Protein AF-A0A6G2VK18-F1 (afdb_monomer)

pLDDT: mean 96.74, std 3.48, range [74.06, 98.81]

Sequence (149 aa):
PDGRCKAFAAGADGTGWGEGVGMLLLERLSDAQRNGHPVLAVVRGSAVNQDGTSSGLTVPNGISQQRVILQALANARLSSTEVDAVEAHGTGTTLGDPIEATALLATYGQDRPQDRPLLLGSVKSNIGHTQAAAGVAGVMKMVLAMRHG

Mean predicted aligned error: 2.89 Å

Foldseek 3Di:
DPLALPFPDPQQAFFREFADDDDDDDDPPVVCVVVVHDDLDDQLFFFDDDQPDDPDPPQHHLVRLLVRVVRRCVSSVHALQPAQEDADPRRSHPRVNVSRVVSCCVGNVPPYDPVRGYHYDHCCRPGTCNDVCRVVVSVVVVSVVVVPD

Radius of gyration: 16.45 Å; Cα contacts (8 Å, |Δi|>4): 215; chains: 1; bounding box: 43×37×45 Å

Secondary structure (DSSP, 8-state):
--S---TT-TT-----B-----------HHHHHHHT----------------S-SSTTS--HHHHHHHHHHHHHHHT--GGG--EEE------TTHHHHHHHHHHHHTSSS--TTSPPEEE-THHHH-B-GGGHHHHHHHHHHHHHHH-

Structure (mmCIF, N/CA/C/O backbone):
data_AF-A0A6G2VK18-F1
#
_entry.id   AF-A0A6G2VK18-F1
#
loop_
_atom_site.group_PDB
_atom_site.id
_atom_site.type_symbol
_atom_site.label_atom_id
_atom_site.label_alt_id
_atom_site.label_comp_id
_atom_site.label_asym_id
_atom_site.label_entity_id
_atom_site.label_seq_id
_atom_site.pdbx_PDB_ins_code
_atom_site.Cartn_x
_atom_site.Cartn_y
_atom_site.Cartn_z
_atom_site.occupancy
_atom_site.B_iso_or_equiv
_atom_site.auth_seq_id
_atom_site.auth_comp_id
_atom_site.auth_asym_id
_atom_site.auth_atom_id
_atom_site.pdbx_PDB_model_num
ATOM 1 N N . PRO A 1 1 ? 6.608 -0.140 -23.656 1.00 74.06 1 PRO A N 1
ATOM 2 C CA . PRO A 1 1 ? 5.697 -0.140 -22.488 1.00 74.06 1 PRO A CA 1
ATOM 3 C C . PRO A 1 1 ? 4.310 0.388 -22.878 1.00 74.06 1 PRO A C 1
ATOM 5 O O . PRO A 1 1 ? 4.223 1.313 -23.680 1.00 74.06 1 PRO A O 1
ATOM 8 N N . ASP A 1 2 ? 3.250 -0.217 -22.341 1.00 92.88 2 ASP A N 1
ATOM 9 C CA . ASP A 1 2 ? 1.837 0.063 -22.670 1.00 92.88 2 ASP A CA 1
ATOM 10 C C . ASP A 1 2 ? 1.177 1.116 -21.755 1.00 92.88 2 ASP A C 1
ATOM 12 O O . ASP A 1 2 ? -0.030 1.342 -21.826 1.00 92.88 2 ASP A O 1
ATOM 16 N N . GLY A 1 3 ? 1.968 1.768 -20.897 1.00 94.00 3 GLY A N 1
ATOM 17 C CA . GLY A 1 3 ? 1.499 2.824 -19.999 1.00 94.00 3 GLY A CA 1
ATOM 18 C C . GLY A 1 3 ? 0.675 2.320 -18.812 1.00 94.00 3 GLY A C 1
ATOM 19 O O . GLY A 1 3 ? -0.058 3.109 -18.221 1.00 94.00 3 GLY A O 1
ATOM 20 N N . ARG A 1 4 ? 0.772 1.034 -18.448 1.00 96.81 4 ARG A N 1
ATOM 21 C CA . ARG A 1 4 ? 0.030 0.435 -17.325 1.00 96.81 4 ARG A CA 1
ATOM 22 C C . ARG A 1 4 ? 0.961 0.012 -16.194 1.00 96.81 4 ARG A C 1
ATOM 24 O O . ARG A 1 4 ? 2.043 -0.502 -16.443 1.00 96.81 4 ARG A O 1
ATOM 31 N N . CYS A 1 5 ? 0.495 0.116 -14.949 1.00 98.12 5 CYS A N 1
ATOM 32 C CA . CYS A 1 5 ? 1.142 -0.564 -13.824 1.00 98.12 5 CYS A CA 1
ATOM 33 C C . CYS A 1 5 ? 0.654 -2.017 -13.763 1.00 98.12 5 CYS A C 1
ATOM 35 O O . CYS A 1 5 ? -0.443 -2.299 -13.276 1.00 98.12 5 CYS A O 1
ATOM 37 N N . LYS A 1 6 ? 1.461 -2.952 -14.265 1.00 98.12 6 LYS A N 1
ATOM 38 C CA . LYS A 1 6 ? 1.169 -4.395 -14.254 1.00 98.12 6 LYS A CA 1
ATOM 39 C C . LYS A 1 6 ? 1.716 -5.050 -12.979 1.00 98.12 6 LYS A C 1
ATOM 41 O O . LYS A 1 6 ? 2.599 -5.899 -13.046 1.00 98.12 6 LYS A O 1
ATOM 46 N N . ALA A 1 7 ? 1.206 -4.604 -11.828 1.00 97.88 7 ALA A N 1
ATOM 47 C CA . ALA A 1 7 ? 1.702 -4.973 -10.501 1.00 97.88 7 ALA A CA 1
ATOM 48 C C . ALA A 1 7 ? 1.804 -6.499 -10.316 1.00 97.88 7 ALA A C 1
ATOM 50 O O . ALA A 1 7 ? 0.804 -7.209 -10.429 1.00 97.88 7 ALA A O 1
ATOM 51 N N . PHE A 1 8 ? 3.014 -6.978 -10.029 1.00 98.19 8 PHE A N 1
ATOM 52 C CA . PHE A 1 8 ? 3.392 -8.375 -9.792 1.00 98.19 8 PHE A CA 1
ATOM 53 C C . PHE A 1 8 ? 3.090 -9.344 -10.947 1.00 98.19 8 PHE A C 1
ATOM 55 O O . PHE A 1 8 ? 3.144 -10.561 -10.770 1.00 98.19 8 PHE A O 1
ATOM 62 N N . ALA A 1 9 ? 2.777 -8.835 -12.141 1.00 97.31 9 ALA A N 1
ATOM 63 C CA . ALA A 1 9 ? 2.487 -9.666 -13.300 1.00 97.31 9 ALA A CA 1
ATOM 64 C C . ALA A 1 9 ? 3.773 -10.094 -14.021 1.00 97.31 9 ALA A C 1
ATOM 66 O O . ALA A 1 9 ? 4.743 -9.343 -14.094 1.00 97.31 9 ALA A O 1
ATOM 67 N N . ALA A 1 10 ? 3.747 -11.258 -14.677 1.00 96.12 10 ALA A N 1
ATOM 68 C CA . ALA A 1 10 ? 4.867 -11.729 -15.502 1.00 96.12 10 ALA A CA 1
ATOM 69 C C . ALA A 1 10 ? 5.244 -10.752 -16.640 1.00 96.12 10 ALA A C 1
ATOM 71 O O . ALA A 1 10 ? 6.389 -10.721 -17.075 1.00 96.12 10 ALA A O 1
ATOM 72 N N . GLY A 1 11 ? 4.283 -9.948 -17.112 1.00 95.38 11 GLY A N 1
ATOM 73 C CA . GLY A 1 11 ? 4.470 -8.927 -18.149 1.00 95.38 11 GLY A CA 1
ATOM 74 C C . GLY A 1 11 ? 4.774 -7.517 -17.624 1.00 95.38 11 GLY A C 1
ATOM 75 O O . GLY A 1 11 ? 4.514 -6.550 -18.344 1.00 95.38 11 GLY A O 1
ATOM 76 N N . ALA A 1 12 ? 5.237 -7.387 -16.376 1.00 96.69 12 ALA A N 1
ATOM 77 C CA . ALA A 1 12 ? 5.664 -6.129 -15.765 1.00 96.69 12 ALA A CA 1
ATOM 78 C C . ALA A 1 12 ? 6.845 -5.502 -16.532 1.00 96.69 12 ALA A C 1
ATOM 80 O O . ALA A 1 12 ? 7.951 -6.047 -16.559 1.00 96.69 12 ALA A O 1
ATOM 81 N N . ASP A 1 13 ? 6.607 -4.348 -17.157 1.00 96.00 13 ASP A N 1
ATOM 82 C CA . ASP A 1 13 ? 7.556 -3.652 -18.036 1.00 96.00 13 ASP A CA 1
ATOM 83 C C . ASP A 1 13 ? 7.674 -2.146 -17.736 1.00 96.00 13 ASP A C 1
ATOM 85 O O . ASP A 1 13 ? 8.250 -1.397 -18.530 1.00 96.00 13 ASP A O 1
ATOM 89 N N . GLY A 1 14 ? 7.147 -1.690 -16.594 1.00 95.50 14 GLY A N 1
ATOM 90 C CA . GLY A 1 14 ? 7.254 -0.304 -16.156 1.00 95.50 14 GLY A CA 1
ATOM 91 C C . GLY A 1 14 ? 6.011 0.239 -15.459 1.00 95.50 14 GLY A C 1
ATOM 92 O O . GLY A 1 14 ? 5.075 -0.479 -15.116 1.00 95.50 14 GLY A O 1
ATOM 93 N N . THR A 1 15 ? 6.033 1.555 -15.265 1.00 97.31 15 THR A N 1
ATOM 94 C CA . THR A 1 15 ? 5.017 2.304 -14.526 1.00 97.31 15 THR A CA 1
ATOM 95 C C . THR A 1 15 ? 4.153 3.116 -15.485 1.00 97.31 15 THR A C 1
ATOM 97 O O . THR A 1 15 ? 4.671 3.897 -16.286 1.00 97.31 15 THR A O 1
ATOM 100 N N . GLY A 1 16 ? 2.833 2.986 -15.362 1.00 97.56 16 GLY A N 1
ATOM 101 C CA . GLY A 1 16 ? 1.87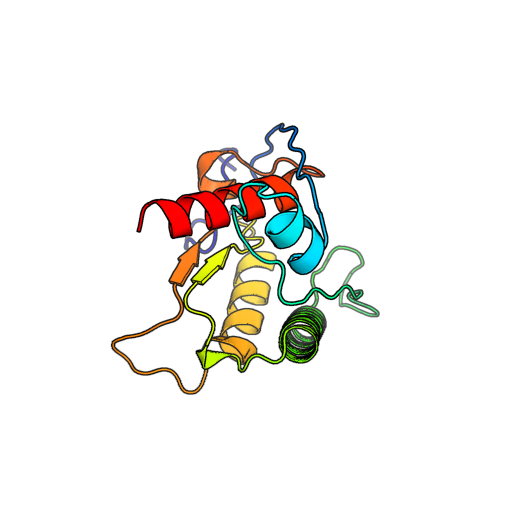0 3.925 -15.936 1.00 97.56 16 GLY A CA 1
ATOM 102 C C . GLY A 1 16 ? 1.656 5.120 -15.014 1.00 97.56 16 GLY A C 1
ATOM 103 O O . GLY A 1 16 ? 1.450 4.928 -13.818 1.00 97.56 16 GLY A O 1
ATOM 104 N N . TRP A 1 17 ? 1.693 6.345 -15.532 1.00 97.88 17 TRP A N 1
ATOM 105 C CA . TRP A 1 17 ? 1.466 7.549 -14.726 1.00 97.88 17 TRP A CA 1
ATOM 106 C C . TRP A 1 17 ? -0.020 7.873 -14.615 1.00 97.88 17 TRP A C 1
ATOM 108 O O . TRP A 1 17 ? -0.779 7.667 -15.559 1.00 97.88 17 TRP A O 1
ATOM 118 N N . GLY A 1 18 ? -0.421 8.388 -13.458 1.00 97.12 18 GLY A N 1
ATOM 119 C CA . GLY A 1 18 ? -1.772 8.872 -13.211 1.00 97.12 18 GLY A CA 1
ATOM 120 C C . GLY A 1 18 ? -1.741 10.152 -12.389 1.00 97.12 18 GLY A C 1
ATOM 121 O O . GLY A 1 18 ? -0.696 10.556 -11.881 1.00 97.12 18 GLY A O 1
ATOM 122 N N . GLU A 1 19 ? -2.904 10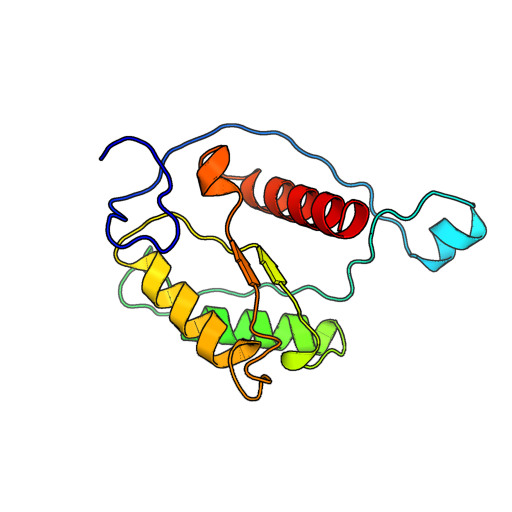.760 -12.218 1.00 98.31 19 GLU A N 1
ATOM 123 C CA . GLU A 1 19 ? -3.093 11.952 -11.395 1.00 98.31 19 GLU A CA 1
ATOM 124 C C . GLU A 1 19 ? -4.077 11.647 -10.266 1.00 98.31 19 GLU A C 1
ATOM 126 O O . GLU A 1 19 ? -4.890 10.725 -10.351 1.00 98.31 19 GLU A O 1
ATOM 131 N N . GLY A 1 20 ? -4.007 12.410 -9.180 1.00 97.69 20 GLY A N 1
ATOM 132 C CA . GLY A 1 20 ? -4.952 12.249 -8.089 1.00 97.69 20 GLY A CA 1
ATOM 133 C C . GLY A 1 20 ? -4.768 13.275 -6.988 1.00 97.69 20 GLY A C 1
ATOM 134 O O . GLY A 1 20 ? -3.682 13.805 -6.770 1.00 97.69 20 GLY A O 1
ATOM 135 N N . VAL A 1 21 ? -5.854 13.511 -6.263 1.00 98.12 21 VAL A N 1
ATOM 136 C CA . VAL A 1 21 ? -5.876 14.276 -5.021 1.00 98.12 21 VAL A CA 1
ATOM 137 C C . VAL A 1 21 ? -6.736 13.519 -4.019 1.00 98.12 21 VAL A C 1
ATOM 139 O O . VAL A 1 21 ? -7.765 12.947 -4.374 1.00 98.12 21 VAL A O 1
ATOM 142 N N . GLY A 1 22 ? -6.307 13.489 -2.763 1.00 97.19 22 GLY A N 1
ATOM 143 C CA . GLY A 1 22 ? -7.040 12.839 -1.689 1.00 97.19 22 GLY A CA 1
ATOM 144 C C . GLY A 1 22 ? -6.690 13.473 -0.355 1.00 97.19 22 GLY A C 1
ATOM 145 O O . GLY A 1 22 ? -5.552 13.884 -0.136 1.00 97.19 22 GLY A O 1
ATOM 146 N N . MET A 1 23 ? -7.673 13.553 0.534 1.00 97.62 23 MET A N 1
ATOM 147 C CA . MET A 1 23 ? -7.494 14.043 1.896 1.00 97.62 23 MET A CA 1
ATOM 148 C C . MET A 1 23 ? -8.127 13.067 2.875 1.00 97.62 23 MET A C 1
ATOM 150 O O . MET A 1 23 ? -9.170 12.478 2.595 1.00 97.62 23 MET A O 1
ATOM 154 N N . LEU A 1 24 ? -7.489 12.923 4.032 1.00 97.62 24 LEU A N 1
ATOM 155 C CA . LEU A 1 24 ? -8.007 12.178 5.170 1.00 97.62 24 LEU A CA 1
ATOM 156 C C . LEU A 1 24 ? -8.095 13.140 6.349 1.00 97.62 24 LEU A C 1
ATOM 158 O O . LEU A 1 24 ? -7.158 13.899 6.597 1.00 97.62 24 LEU A O 1
ATOM 162 N N . LEU A 1 25 ? -9.202 13.086 7.082 1.00 98.06 25 LEU A N 1
ATOM 163 C CA . LEU A 1 25 ? -9.316 13.748 8.373 1.00 98.06 25 LEU A CA 1
ATOM 164 C C . LEU A 1 25 ? -8.938 12.741 9.458 1.00 98.06 25 LEU A C 1
ATOM 166 O O . LEU A 1 25 ? -9.513 11.655 9.522 1.00 98.06 25 LEU A O 1
ATOM 170 N N . LEU A 1 26 ? -7.961 13.098 10.287 1.00 98.12 26 LEU A N 1
ATOM 171 C CA . LEU A 1 26 ? -7.517 12.276 11.405 1.00 98.12 26 LEU A CA 1
ATOM 172 C C . LEU A 1 26 ? -7.906 12.944 12.718 1.00 98.12 26 LEU A C 1
ATOM 174 O O . LEU A 1 26 ? -7.691 14.137 12.917 1.00 98.12 26 LEU A O 1
ATOM 178 N N . GLU A 1 27 ? -8.431 12.139 13.629 1.00 98.19 27 GLU A N 1
ATOM 179 C CA . GLU A 1 27 ? -8.758 12.519 14.996 1.00 98.19 27 GLU A CA 1
ATOM 180 C C . GLU A 1 27 ? -8.335 11.365 15.916 1.00 98.19 27 GLU A C 1
ATOM 182 O O . GLU A 1 27 ? -8.250 10.209 15.486 1.00 98.19 27 GLU A O 1
ATOM 187 N N . ARG A 1 28 ? -8.044 11.647 17.192 1.00 98.31 28 ARG A N 1
ATOM 188 C CA . ARG A 1 28 ? -7.861 10.564 18.165 1.00 98.31 28 ARG A CA 1
ATOM 189 C C . ARG A 1 28 ? -9.163 9.778 18.269 1.00 98.31 28 ARG A C 1
ATOM 191 O O . ARG A 1 28 ? -10.227 10.371 18.413 1.00 98.31 28 ARG A O 1
ATOM 198 N N . LEU A 1 29 ? -9.072 8.449 18.290 1.00 98.50 29 LEU A N 1
ATOM 199 C CA . LEU A 1 29 ? -10.249 7.578 18.376 1.00 98.50 29 LEU A CA 1
ATOM 200 C C . LEU A 1 29 ? -11.156 7.933 19.567 1.00 98.50 29 LEU A C 1
ATOM 202 O O . LEU A 1 29 ? -12.373 7.974 19.421 1.00 98.50 29 LEU A O 1
ATOM 206 N N . SER A 1 30 ? -10.566 8.255 20.720 1.00 98.56 30 SER A N 1
ATOM 207 C CA . SER A 1 30 ? -11.304 8.669 21.917 1.00 98.56 30 SER A CA 1
ATOM 208 C C . SER A 1 30 ? -12.067 9.985 21.742 1.00 98.56 30 SER A C 1
ATOM 210 O O . SER A 1 30 ? -13.132 10.154 22.331 1.00 98.56 30 SER A O 1
ATOM 212 N N . ASP A 1 31 ? -11.543 10.920 20.948 1.00 98.69 31 ASP A N 1
ATOM 213 C CA . ASP A 1 31 ? -12.219 12.186 20.664 1.00 98.69 31 ASP A CA 1
ATOM 214 C C . ASP A 1 31 ? -13.354 11.975 19.663 1.00 98.69 31 ASP A C 1
ATOM 216 O O . ASP A 1 31 ? -14.469 12.412 19.934 1.00 98.69 31 ASP A O 1
ATOM 220 N N . ALA A 1 32 ? -13.121 11.202 18.596 1.00 98.56 32 ALA A N 1
ATOM 221 C CA . ALA A 1 32 ? -14.167 10.839 17.641 1.00 98.56 32 ALA A CA 1
ATOM 222 C C . ALA A 1 32 ? -15.338 10.118 18.333 1.00 98.56 32 ALA A C 1
ATOM 224 O O . ALA A 1 32 ? -16.497 10.452 18.105 1.00 98.56 32 ALA A O 1
ATOM 225 N N . GLN A 1 33 ? -15.044 9.188 19.250 1.00 98.25 33 GLN A N 1
ATOM 226 C CA . GLN A 1 33 ? -16.057 8.503 20.059 1.00 98.25 33 GLN A CA 1
ATOM 227 C C . GLN A 1 33 ? -16.811 9.462 20.985 1.00 98.25 33 GLN A C 1
ATOM 229 O O . GLN A 1 33 ? -18.038 9.422 21.031 1.00 98.25 33 GLN A O 1
ATOM 234 N N . ARG A 1 34 ? -16.098 10.341 21.704 1.00 98.44 34 ARG A N 1
ATOM 235 C CA . ARG A 1 34 ? -16.720 11.331 22.598 1.00 98.44 34 ARG A CA 1
ATOM 236 C C . ARG A 1 34 ? -17.618 12.307 21.837 1.00 98.44 34 ARG A C 1
ATOM 238 O O . ARG A 1 34 ? -18.674 12.672 22.340 1.00 98.44 34 ARG A O 1
ATOM 245 N N . ASN A 1 35 ? -17.192 12.723 20.649 1.00 98.44 35 ASN A N 1
ATOM 246 C CA . ASN A 1 35 ? -17.890 13.697 19.818 1.00 98.44 35 ASN A CA 1
ATOM 247 C C . ASN A 1 35 ? -18.961 13.052 18.913 1.00 98.44 35 ASN A C 1
ATOM 249 O O . ASN A 1 35 ? -19.677 13.763 18.215 1.00 98.44 35 ASN A O 1
ATOM 253 N N . GLY A 1 36 ? -19.083 11.718 18.903 1.00 98.25 36 GLY A N 1
ATOM 254 C CA . GLY A 1 36 ? -20.018 10.998 18.033 1.00 98.25 36 GLY A CA 1
ATOM 255 C C . GLY A 1 36 ? -19.671 11.079 16.541 1.00 98.25 36 GLY A C 1
ATOM 256 O O . GLY A 1 36 ? -20.553 10.930 15.695 1.00 98.25 36 GLY A O 1
ATOM 257 N N . HIS A 1 37 ? -18.406 11.333 16.197 1.00 98.44 37 HIS A N 1
ATOM 258 C CA . HIS A 1 37 ? -17.955 11.405 14.811 1.00 98.44 37 HIS A CA 1
ATOM 259 C C . HIS A 1 37 ? -17.842 10.003 14.182 1.00 98.44 37 HIS A C 1
ATOM 261 O O . HIS A 1 37 ? -17.348 9.074 14.830 1.00 98.44 37 HIS A O 1
ATOM 267 N N . PRO A 1 38 ? -18.242 9.824 12.906 1.00 97.69 38 PRO A N 1
ATOM 268 C CA . PRO A 1 38 ? -18.099 8.545 12.218 1.00 97.69 38 PRO A CA 1
ATOM 269 C C . PRO A 1 38 ? -16.630 8.131 12.072 1.00 97.69 38 PRO A 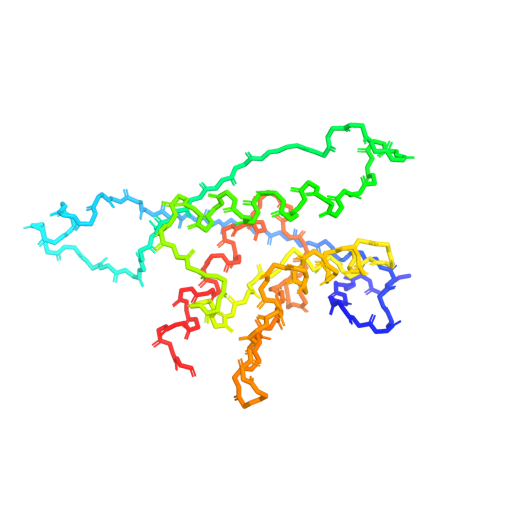C 1
ATOM 271 O O . PRO A 1 38 ? -15.828 8.849 11.474 1.00 97.69 38 PRO A O 1
ATOM 274 N N . VAL A 1 39 ? -16.286 6.936 12.554 1.00 98.06 39 VAL A N 1
ATOM 275 C CA . VAL A 1 39 ? -14.947 6.354 12.388 1.00 98.06 39 VAL A CA 1
ATOM 276 C C . VAL A 1 39 ? -14.957 5.407 11.194 1.00 98.06 39 VAL A C 1
ATOM 278 O O . VAL A 1 39 ? -15.600 4.362 11.235 1.00 98.06 39 VAL A O 1
ATOM 281 N N . LEU A 1 40 ? -14.242 5.769 10.126 1.00 97.94 40 LEU A N 1
ATOM 282 C CA . LEU A 1 40 ? -14.152 4.944 8.914 1.00 97.94 40 LEU A CA 1
ATOM 283 C C . LEU A 1 40 ? -13.134 3.802 9.050 1.00 97.94 40 LEU A C 1
ATOM 285 O O . LEU A 1 40 ? -13.352 2.718 8.521 1.00 97.94 40 LEU A O 1
ATOM 289 N N . ALA A 1 41 ? -12.019 4.060 9.734 1.00 98.00 41 ALA A N 1
ATOM 290 C CA . ALA A 1 41 ? -10.970 3.094 10.049 1.00 98.00 41 ALA A CA 1
ATOM 291 C C . ALA A 1 41 ? -10.060 3.650 11.156 1.00 98.00 41 ALA A C 1
ATOM 293 O O . ALA A 1 41 ? -10.117 4.836 11.484 1.00 98.00 41 ALA A O 1
ATOM 294 N N . VAL A 1 42 ? -9.191 2.800 11.709 1.00 98.12 42 VAL A N 1
ATOM 295 C CA . VAL A 1 42 ? -8.217 3.177 12.743 1.00 98.12 42 VAL A CA 1
ATOM 296 C C . VAL A 1 42 ? -6.800 2.953 12.226 1.00 98.12 42 VAL A C 1
ATOM 298 O O . VAL A 1 42 ? -6.437 1.837 11.860 1.00 98.12 42 VAL A O 1
ATOM 301 N N . VAL A 1 43 ? -5.965 3.995 12.262 1.00 98.06 43 VAL A N 1
ATOM 302 C CA . VAL A 1 43 ? -4.520 3.855 12.036 1.00 98.06 43 VAL A CA 1
ATOM 303 C C . VAL A 1 43 ? -3.894 3.267 13.298 1.00 98.06 43 VAL A C 1
ATOM 305 O O . VAL A 1 43 ? -3.715 3.963 14.295 1.00 98.06 43 VAL A O 1
ATOM 308 N N . ARG A 1 44 ? -3.594 1.966 13.274 1.00 98.12 44 ARG A N 1
ATOM 309 C CA . ARG A 1 44 ? -3.033 1.247 14.431 1.00 98.12 44 ARG A CA 1
ATOM 310 C C . ARG A 1 44 ? -1.565 1.583 14.686 1.00 98.12 44 ARG A C 1
ATOM 312 O O . ARG A 1 44 ? -1.164 1.664 15.839 1.00 98.12 44 ARG A O 1
ATOM 319 N N . GLY A 1 45 ? -0.790 1.797 13.628 1.00 98.12 45 GLY A N 1
ATOM 320 C CA . GLY A 1 45 ? 0.623 2.153 13.682 1.00 98.12 45 GLY A CA 1
ATOM 321 C C . GLY A 1 45 ? 1.120 2.598 12.309 1.00 98.12 45 GLY A C 1
ATOM 322 O O . GLY A 1 45 ? 0.483 2.330 11.293 1.00 98.12 45 GLY A O 1
ATOM 323 N N . SER A 1 46 ? 2.242 3.309 12.282 1.00 98.44 46 SER A N 1
ATOM 324 C CA . SER A 1 46 ? 2.927 3.721 11.052 1.00 98.44 46 SER A CA 1
ATOM 325 C C . SER A 1 46 ? 4.433 3.763 11.291 1.00 98.44 46 SER A C 1
ATOM 327 O O . SER A 1 46 ? 4.876 3.856 12.438 1.00 98.44 46 SER A O 1
ATOM 329 N N . ALA A 1 47 ? 5.219 3.671 10.225 1.00 98.75 47 ALA A N 1
ATOM 330 C CA . ALA A 1 47 ? 6.666 3.815 10.276 1.00 98.75 47 ALA A CA 1
ATOM 331 C C . ALA A 1 47 ? 7.179 4.403 8.959 1.00 98.75 47 ALA A C 1
ATOM 333 O O . ALA A 1 47 ? 6.550 4.254 7.913 1.00 98.75 47 ALA A O 1
ATOM 334 N N . VAL A 1 48 ? 8.336 5.057 9.029 1.00 98.56 48 VAL A N 1
ATOM 335 C CA . VAL A 1 48 ? 9.091 5.556 7.878 1.00 98.56 48 VAL A CA 1
ATOM 336 C C . VAL A 1 48 ? 10.565 5.227 8.087 1.00 98.56 48 VAL A C 1
ATOM 338 O O . VAL A 1 48 ? 11.048 5.233 9.221 1.00 98.56 48 VAL A O 1
ATOM 341 N N . ASN A 1 49 ? 11.283 4.928 7.011 1.00 98.00 49 ASN A N 1
ATOM 342 C CA . ASN A 1 49 ? 12.737 4.782 7.016 1.00 98.00 49 ASN A CA 1
ATOM 343 C C . ASN A 1 49 ? 13.309 5.181 5.643 1.00 98.00 49 ASN A C 1
ATOM 345 O O . ASN A 1 49 ? 12.638 5.866 4.872 1.00 98.00 49 ASN A O 1
ATOM 349 N N . GLN A 1 50 ? 14.560 4.806 5.371 1.00 96.50 50 GLN A N 1
ATOM 350 C CA . GLN A 1 50 ? 15.229 5.045 4.097 1.00 96.50 50 GLN A CA 1
ATOM 351 C C . GLN A 1 50 ? 16.033 3.822 3.661 1.00 96.50 50 GLN A C 1
ATOM 353 O O . GLN A 1 50 ? 16.477 3.029 4.496 1.00 96.50 50 GLN A O 1
ATOM 358 N N . ASP A 1 51 ? 16.271 3.714 2.354 1.00 94.75 51 ASP A N 1
ATOM 359 C CA . ASP A 1 51 ? 16.991 2.587 1.752 1.00 94.75 51 ASP A CA 1
ATOM 360 C C . ASP A 1 51 ? 18.466 2.507 2.173 1.00 94.75 51 ASP A C 1
ATOM 362 O O . ASP A 1 51 ? 19.039 1.413 2.185 1.00 94.75 51 ASP A O 1
ATOM 366 N N . GLY A 1 52 ? 19.059 3.634 2.583 1.00 92.50 52 GLY A N 1
ATOM 367 C CA . GLY A 1 52 ? 20.468 3.723 2.959 1.00 92.50 52 GLY A CA 1
ATOM 368 C C . GLY A 1 52 ? 21.385 3.448 1.766 1.00 92.50 52 GLY A C 1
ATOM 369 O O . GLY A 1 52 ? 21.080 3.824 0.637 1.00 92.50 52 GLY A O 1
ATOM 370 N N . THR A 1 53 ? 22.519 2.793 2.011 1.00 88.69 53 THR A N 1
ATOM 371 C CA . THR A 1 53 ? 23.413 2.355 0.932 1.00 88.69 53 THR A CA 1
ATOM 372 C C . THR A 1 53 ? 22.776 1.191 0.171 1.00 88.69 53 THR A C 1
ATOM 374 O O . THR A 1 53 ? 22.621 0.101 0.721 1.00 88.69 53 THR A O 1
ATOM 377 N N . SER A 1 54 ? 22.438 1.410 -1.098 1.00 85.31 54 SER A N 1
ATOM 378 C CA . SER A 1 54 ? 21.928 0.393 -2.024 1.00 85.31 54 SER A CA 1
ATOM 379 C C . SER A 1 54 ? 22.796 0.323 -3.289 1.00 85.31 54 SER A C 1
ATOM 381 O O . SER A 1 54 ? 23.744 1.092 -3.459 1.00 85.31 54 SER A O 1
ATOM 383 N N . SER A 1 55 ? 22.488 -0.605 -4.198 1.00 82.25 55 SER A N 1
ATOM 384 C CA . SER A 1 55 ? 23.218 -0.784 -5.465 1.00 82.25 55 SER A CA 1
ATOM 385 C C . SER A 1 55 ? 23.033 0.365 -6.472 1.00 82.25 55 SER A C 1
ATOM 387 O O . SER A 1 55 ? 23.605 0.321 -7.558 1.00 82.25 55 SER A O 1
ATOM 389 N N . GLY A 1 56 ? 22.248 1.389 -6.135 1.00 89.19 56 GLY A N 1
ATOM 390 C CA . GLY A 1 56 ? 22.067 2.604 -6.924 1.00 89.19 56 GLY A CA 1
ATOM 391 C C . GLY A 1 56 ? 21.014 3.512 -6.293 1.00 89.19 56 GLY A C 1
ATOM 392 O O . GLY A 1 56 ? 20.101 3.027 -5.638 1.00 89.19 56 GLY A O 1
ATOM 393 N N . LEU A 1 57 ? 21.108 4.827 -6.510 1.00 87.81 57 LEU A N 1
ATOM 394 C CA . LEU A 1 57 ? 20.272 5.823 -5.818 1.00 87.81 57 LEU A CA 1
ATOM 395 C C . LEU A 1 57 ? 18.757 5.562 -5.922 1.00 87.81 57 LEU A C 1
ATOM 397 O O . LEU A 1 57 ? 18.018 5.859 -4.991 1.00 87.81 57 LEU A O 1
ATOM 401 N N . THR A 1 58 ? 18.296 5.023 -7.050 1.00 89.62 58 THR A N 1
ATOM 402 C CA . THR A 1 58 ? 16.880 4.723 -7.316 1.00 89.62 58 THR A CA 1
ATOM 403 C C . THR A 1 58 ? 16.549 3.233 -7.214 1.00 89.62 58 THR A C 1
ATOM 405 O O . THR A 1 58 ? 15.431 2.829 -7.533 1.00 89.62 58 THR A O 1
ATOM 408 N N . VAL A 1 59 ? 17.516 2.401 -6.812 1.00 91.94 59 VAL A N 1
ATOM 409 C CA . VAL A 1 59 ? 17.325 0.957 -6.657 1.00 91.94 59 VAL A CA 1
ATOM 410 C C . VAL A 1 59 ? 16.728 0.693 -5.273 1.00 91.94 59 VAL A C 1
ATOM 412 O O . VAL A 1 59 ? 17.392 1.002 -4.278 1.00 91.94 59 VAL A O 1
ATOM 415 N N . PRO A 1 60 ? 15.519 0.106 -5.190 1.00 94.69 60 PRO A N 1
ATOM 416 C CA . PRO A 1 60 ? 14.864 -0.150 -3.914 1.00 94.69 60 PRO A CA 1
ATOM 417 C C . PRO A 1 60 ? 15.621 -1.197 -3.089 1.00 94.69 60 PRO A C 1
ATOM 419 O O . PRO A 1 60 ? 16.237 -2.114 -3.639 1.00 94.69 60 PRO A O 1
ATOM 422 N N . ASN A 1 61 ? 15.535 -1.101 -1.760 1.00 97.12 61 ASN A N 1
ATOM 423 C CA . ASN A 1 61 ? 16.196 -2.031 -0.843 1.00 97.12 61 ASN A CA 1
ATOM 424 C C . ASN A 1 61 ? 15.189 -2.906 -0.076 1.00 97.12 61 ASN A C 1
ATOM 426 O O . ASN A 1 61 ? 14.540 -2.462 0.872 1.00 97.12 61 ASN A O 1
ATOM 430 N N . GLY A 1 62 ? 15.118 -4.194 -0.431 1.00 97.38 62 GLY A N 1
ATOM 431 C CA . GLY A 1 62 ? 14.195 -5.148 0.196 1.00 97.38 62 GLY A CA 1
ATOM 432 C C . GLY A 1 62 ? 14.387 -5.316 1.709 1.00 97.38 62 GLY A C 1
ATOM 433 O O . GLY A 1 62 ? 13.407 -5.445 2.436 1.00 97.38 62 GLY A O 1
ATOM 434 N N . ILE A 1 63 ? 15.619 -5.243 2.225 1.00 97.75 63 ILE A N 1
ATOM 435 C CA . ILE A 1 63 ? 15.873 -5.333 3.675 1.00 97.75 63 ILE A CA 1
ATOM 436 C C . ILE A 1 63 ? 15.352 -4.085 4.395 1.00 97.75 63 ILE A C 1
ATOM 438 O O . ILE A 1 63 ? 14.781 -4.183 5.483 1.00 97.75 63 ILE A O 1
ATOM 442 N N . SER A 1 64 ? 15.505 -2.906 3.790 1.00 98.19 64 SER A N 1
ATOM 443 C CA . SER A 1 64 ? 14.936 -1.668 4.331 1.00 98.19 64 SER A CA 1
ATOM 444 C C . SER A 1 64 ? 13.405 -1.706 4.320 1.00 98.19 64 SER A C 1
ATOM 446 O O . SER A 1 64 ? 12.789 -1.312 5.313 1.00 98.19 64 SER A O 1
ATOM 448 N N . GLN A 1 65 ? 12.789 -2.281 3.283 1.00 98.56 65 GLN A N 1
ATOM 449 C CA . GLN A 1 65 ? 11.341 -2.514 3.244 1.00 98.56 65 GLN A CA 1
ATOM 450 C C . GLN A 1 65 ? 10.872 -3.479 4.347 1.00 98.56 65 GLN A C 1
ATOM 452 O O . GLN A 1 65 ? 9.920 -3.181 5.065 1.00 98.56 65 GLN A O 1
ATOM 457 N N . GLN A 1 66 ? 11.579 -4.591 4.574 1.00 98.56 66 GLN A N 1
ATOM 458 C CA . GLN A 1 66 ? 11.266 -5.502 5.686 1.00 98.56 66 GLN A CA 1
ATOM 459 C C . GLN A 1 66 ? 11.329 -4.779 7.039 1.00 98.56 66 GLN A C 1
ATOM 461 O O . GLN A 1 66 ? 10.426 -4.909 7.863 1.00 98.56 66 GLN A O 1
ATOM 466 N N . ARG A 1 67 ? 12.368 -3.965 7.264 1.00 98.50 67 ARG A N 1
ATOM 467 C CA . ARG A 1 67 ? 12.538 -3.21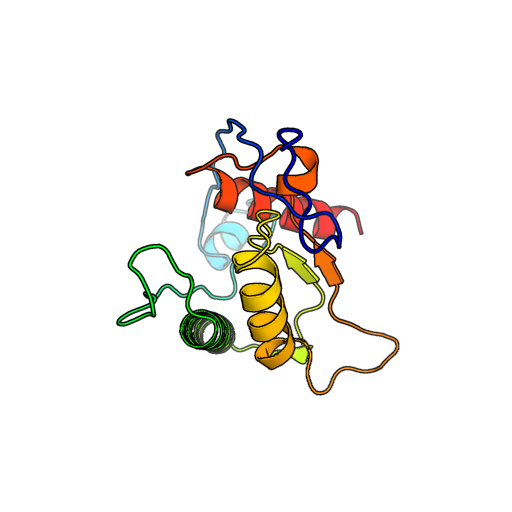0 8.515 1.00 98.50 67 ARG A CA 1
ATOM 468 C C . ARG A 1 67 ? 11.406 -2.214 8.759 1.00 98.50 67 ARG A C 1
ATOM 470 O O . ARG A 1 67 ? 10.933 -2.132 9.890 1.00 98.50 67 ARG A O 1
ATOM 477 N N . VAL A 1 68 ? 10.962 -1.470 7.739 1.00 98.81 68 VAL A N 1
ATOM 478 C CA . VAL A 1 68 ? 9.856 -0.510 7.925 1.00 98.81 68 VAL A CA 1
ATOM 479 C C . VAL A 1 68 ? 8.533 -1.219 8.193 1.00 98.81 68 VAL A C 1
ATOM 481 O O . VAL A 1 68 ? 7.776 -0.767 9.049 1.00 98.81 68 VAL A O 1
ATOM 484 N N . ILE A 1 69 ? 8.293 -2.365 7.547 1.00 98.62 69 ILE A N 1
ATOM 485 C CA . ILE A 1 69 ? 7.121 -3.210 7.807 1.00 98.62 69 ILE A CA 1
ATOM 486 C C . ILE A 1 69 ? 7.120 -3.695 9.262 1.00 98.62 69 ILE A C 1
ATOM 488 O O . ILE A 1 69 ? 6.136 -3.509 9.978 1.00 98.62 69 ILE A O 1
ATOM 492 N N . LEU A 1 70 ? 8.237 -4.261 9.730 1.00 98.44 70 LEU A N 1
ATOM 493 C CA . LEU A 1 70 ? 8.361 -4.759 11.104 1.00 98.44 70 LEU A CA 1
ATOM 494 C C . LEU A 1 70 ? 8.220 -3.635 12.138 1.00 98.44 70 LEU A C 1
ATOM 496 O O . LEU A 1 70 ? 7.572 -3.823 13.166 1.00 98.44 70 LEU A O 1
ATOM 500 N N . GLN A 1 71 ? 8.758 -2.446 11.854 1.00 98.81 71 GLN A N 1
ATOM 501 C CA . GLN A 1 71 ? 8.585 -1.288 12.728 1.00 98.81 71 GLN A CA 1
ATOM 502 C C . GLN A 1 71 ? 7.125 -0.813 12.772 1.00 98.81 71 GLN A C 1
ATOM 504 O O . GLN A 1 71 ? 6.628 -0.471 13.845 1.00 98.81 71 GLN A O 1
ATOM 509 N N . ALA A 1 72 ? 6.419 -0.804 11.635 1.00 98.81 72 ALA A N 1
ATOM 510 C CA . ALA A 1 72 ? 5.001 -0.452 11.590 1.00 98.81 72 ALA A CA 1
ATOM 511 C C . ALA A 1 72 ? 4.147 -1.453 12.387 1.00 98.81 72 ALA A C 1
ATOM 513 O O . ALA A 1 72 ? 3.280 -1.029 13.153 1.00 98.81 72 ALA A O 1
ATOM 514 N N . LEU A 1 73 ? 4.435 -2.756 12.273 1.00 98.56 73 LEU A N 1
ATOM 515 C CA . LEU A 1 73 ? 3.802 -3.818 13.065 1.00 98.56 73 LEU A CA 1
ATOM 516 C C . LEU A 1 73 ? 4.059 -3.652 14.568 1.00 98.56 73 LEU A C 1
ATOM 518 O O . LEU A 1 73 ? 3.116 -3.690 15.361 1.00 98.56 73 LEU A O 1
ATOM 522 N N . ALA A 1 74 ? 5.307 -3.380 14.962 1.00 98.56 74 ALA A N 1
ATOM 523 C CA . ALA A 1 74 ? 5.663 -3.122 16.356 1.00 98.56 74 ALA A CA 1
ATOM 524 C C . ALA A 1 74 ? 4.926 -1.891 16.915 1.00 98.56 74 ALA A C 1
ATOM 526 O O . ALA A 1 74 ? 4.336 -1.957 17.995 1.00 98.56 74 ALA A O 1
ATOM 527 N N . ASN A 1 75 ? 4.880 -0.793 16.150 1.00 98.69 75 ASN A N 1
ATOM 528 C CA . ASN A 1 75 ? 4.139 0.418 16.514 1.00 98.69 75 ASN A CA 1
ATOM 529 C C . ASN A 1 75 ? 2.626 0.154 16.621 1.00 98.69 75 ASN A C 1
ATOM 531 O O . ASN A 1 75 ? 1.963 0.740 17.475 1.00 98.69 75 ASN A O 1
ATOM 535 N N . ALA A 1 76 ? 2.092 -0.750 15.793 1.00 98.50 76 ALA A N 1
ATOM 536 C CA . ALA A 1 76 ? 0.693 -1.173 15.813 1.00 98.50 76 ALA A CA 1
ATOM 537 C C . ALA A 1 76 ? 0.352 -2.193 16.913 1.00 98.50 76 ALA A C 1
ATOM 539 O O . ALA A 1 76 ? -0.836 -2.417 17.192 1.00 98.50 76 ALA A O 1
ATOM 540 N N . ARG A 1 77 ? 1.379 -2.790 17.538 1.00 98.31 77 ARG A N 1
ATOM 541 C CA . ARG A 1 77 ? 1.279 -3.939 18.450 1.00 98.31 77 ARG A CA 1
ATOM 542 C C . ARG A 1 77 ? 0.516 -5.099 17.805 1.00 98.31 77 ARG A C 1
ATOM 544 O O . ARG A 1 77 ? -0.436 -5.611 18.387 1.00 98.31 77 ARG A O 1
ATOM 551 N N . LEU A 1 78 ? 0.906 -5.442 16.580 1.00 97.94 78 LEU A N 1
ATOM 552 C CA . LEU A 1 78 ? 0.350 -6.547 15.802 1.00 97.94 78 LEU A CA 1
ATOM 553 C C . LEU A 1 78 ? 1.467 -7.510 15.404 1.00 97.94 78 LEU A C 1
ATOM 555 O O . LEU A 1 78 ? 2.590 -7.091 15.118 1.00 97.94 78 LEU A O 1
ATOM 559 N N . SER A 1 79 ? 1.142 -8.792 15.353 1.00 96.25 79 SER A N 1
ATOM 560 C CA . SER A 1 79 ? 1.929 -9.805 14.658 1.00 96.25 79 SER A CA 1
ATOM 561 C C . SER A 1 79 ? 1.643 -9.775 13.153 1.00 96.25 79 SER A C 1
ATOM 563 O O . SER A 1 79 ? 0.627 -9.250 12.695 1.00 96.25 79 SER A O 1
ATOM 565 N N . SER A 1 80 ? 2.549 -10.332 12.350 1.00 96.12 80 SER A N 1
ATOM 566 C CA . SER A 1 80 ? 2.408 -10.334 10.891 1.00 96.12 80 SER A CA 1
ATOM 567 C C . SER A 1 80 ? 1.234 -11.190 10.395 1.00 96.12 80 SER A C 1
ATOM 569 O O . SER A 1 80 ? 0.631 -10.872 9.369 1.00 96.12 80 SER A O 1
ATOM 571 N N . THR A 1 81 ? 0.864 -12.241 11.131 1.00 96.06 81 THR A N 1
ATOM 572 C CA . THR A 1 81 ? -0.242 -13.149 10.786 1.00 96.06 81 THR A CA 1
ATOM 573 C C . THR A 1 81 ? -1.627 -12.569 11.088 1.00 96.06 81 THR A C 1
ATOM 575 O O . THR A 1 81 ? -2.619 -13.106 10.597 1.00 96.06 81 THR A O 1
ATOM 578 N N . GLU A 1 82 ? -1.703 -11.458 11.830 1.00 96.00 82 GLU A N 1
ATOM 579 C CA . GLU A 1 82 ? -2.932 -10.681 12.066 1.00 96.00 82 GLU A CA 1
ATOM 580 C C . GLU A 1 82 ? -3.276 -9.724 10.911 1.00 96.00 82 GLU A C 1
ATOM 582 O O . GLU A 1 82 ? -4.313 -9.066 10.945 1.00 96.00 82 GLU A O 1
ATOM 587 N N . VAL A 1 83 ? -2.419 -9.615 9.890 1.00 97.38 83 VAL A N 1
ATOM 588 C CA . VAL A 1 83 ? -2.701 -8.817 8.690 1.00 97.38 83 VAL A CA 1
ATOM 589 C C . VAL A 1 83 ? -3.263 -9.718 7.595 1.00 97.38 83 VAL A C 1
ATOM 591 O O . VAL A 1 83 ? -2.601 -10.658 7.149 1.00 97.38 83 VAL A O 1
ATOM 594 N N . ASP A 1 84 ? -4.484 -9.424 7.151 1.00 96.38 84 ASP A N 1
ATOM 595 C CA . ASP A 1 84 ? -5.187 -10.207 6.126 1.00 96.38 84 ASP A CA 1
ATOM 596 C C . ASP A 1 84 ? -4.824 -9.787 4.699 1.00 96.38 84 ASP A C 1
ATOM 598 O O . ASP A 1 84 ? -4.711 -10.630 3.808 1.00 96.38 84 ASP A O 1
ATOM 602 N N . ALA A 1 85 ? -4.618 -8.486 4.480 1.00 97.56 85 ALA A N 1
ATOM 603 C CA . ALA A 1 85 ? -4.396 -7.916 3.159 1.00 97.56 85 ALA A CA 1
ATOM 604 C C . ALA A 1 85 ? -3.363 -6.783 3.169 1.00 97.56 85 ALA A C 1
ATOM 606 O O . ALA A 1 85 ? -3.286 -6.004 4.120 1.00 97.56 85 ALA A O 1
ATOM 607 N N . VAL A 1 86 ? -2.614 -6.658 2.071 1.00 98.44 86 VAL A N 1
ATOM 608 C CA . VAL A 1 86 ? -1.663 -5.573 1.815 1.00 98.44 86 VAL A CA 1
ATOM 609 C C . VAL A 1 86 ? -2.025 -4.850 0.521 1.00 98.44 86 VAL A C 1
ATOM 611 O O . VAL A 1 86 ? -2.098 -5.444 -0.557 1.00 98.44 86 VAL A O 1
ATOM 614 N N . GLU A 1 87 ? -2.188 -3.535 0.643 1.00 98.75 87 GLU A N 1
ATOM 615 C CA . GLU A 1 87 ? -2.116 -2.607 -0.481 1.00 98.75 87 GLU A CA 1
ATOM 616 C C . GLU A 1 87 ? -0.650 -2.245 -0.723 1.00 98.75 87 GLU A C 1
ATOM 618 O O . GLU A 1 87 ? -0.038 -1.502 0.045 1.00 98.75 87 GLU A O 1
ATOM 623 N N . ALA A 1 88 ? -0.084 -2.818 -1.777 1.00 98.69 88 ALA A N 1
ATOM 624 C CA . ALA A 1 88 ? 1.327 -2.715 -2.101 1.00 98.69 88 ALA A CA 1
ATOM 625 C C . ALA A 1 88 ? 1.667 -1.430 -2.863 1.00 98.69 88 ALA A C 1
ATOM 627 O O . ALA A 1 88 ? 0.816 -0.788 -3.497 1.00 98.69 88 ALA A O 1
ATOM 628 N N . HIS A 1 89 ? 2.958 -1.108 -2.900 1.00 98.62 89 HIS A N 1
ATOM 629 C CA . HIS A 1 89 ? 3.490 -0.130 -3.827 1.00 98.62 89 HIS A CA 1
ATOM 630 C C . HIS A 1 89 ? 3.255 -0.574 -5.278 1.00 98.62 89 HIS A C 1
ATOM 632 O O . HIS A 1 89 ? 2.634 0.194 -6.006 1.00 98.62 89 HIS A O 1
ATOM 638 N N . GLY A 1 90 ? 3.651 -1.787 -5.675 1.00 98.25 90 GLY A N 1
ATOM 639 C CA . GLY A 1 90 ? 3.211 -2.475 -6.897 1.00 98.25 90 GLY A CA 1
ATOM 640 C C . GLY A 1 90 ? 3.256 -1.613 -8.159 1.00 98.25 90 GLY A C 1
ATOM 641 O O . GLY A 1 90 ? 2.221 -1.351 -8.778 1.00 98.25 90 GLY A O 1
ATOM 642 N N . THR A 1 91 ? 4.436 -1.111 -8.525 1.00 97.88 91 THR A N 1
ATOM 643 C CA . THR A 1 91 ? 4.579 -0.207 -9.677 1.00 97.88 91 THR A CA 1
ATOM 644 C C . THR A 1 91 ? 4.560 -0.918 -11.022 1.00 97.88 91 THR A C 1
ATOM 646 O O . THR A 1 91 ? 4.374 -0.247 -12.033 1.00 97.88 91 THR A O 1
ATOM 649 N N . GLY A 1 92 ? 4.666 -2.249 -11.058 1.00 97.62 92 GLY A N 1
ATOM 650 C CA . GLY A 1 92 ? 4.713 -3.001 -12.311 1.00 97.62 92 GLY A CA 1
ATOM 651 C C . GLY A 1 92 ? 6.103 -2.993 -12.936 1.00 97.62 92 GLY A C 1
ATOM 652 O O . GLY A 1 92 ? 6.233 -3.125 -14.154 1.00 97.62 92 GLY A O 1
ATOM 653 N N . THR A 1 93 ? 7.150 -2.801 -12.128 1.00 97.44 93 THR A N 1
ATOM 654 C CA . THR A 1 93 ? 8.531 -2.743 -12.621 1.00 97.44 93 THR A CA 1
ATOM 655 C C . THR A 1 93 ? 9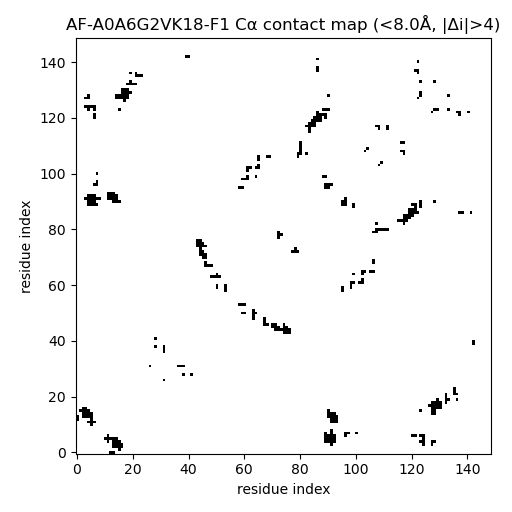.215 -4.097 -12.487 1.00 97.44 93 THR A C 1
ATOM 657 O O . THR A 1 93 ? 9.092 -4.769 -11.466 1.00 97.44 93 THR A O 1
ATOM 660 N N . THR A 1 94 ? 10.008 -4.474 -13.493 1.00 96.44 94 THR A N 1
ATOM 661 C CA . THR A 1 94 ? 10.716 -5.767 -13.532 1.00 96.44 94 THR A CA 1
ATOM 662 C C . THR A 1 94 ? 11.671 -5.968 -12.347 1.00 96.44 94 THR A C 1
ATOM 664 O O . THR A 1 94 ? 11.920 -7.100 -11.948 1.00 96.44 94 THR A O 1
ATOM 667 N N . LEU A 1 95 ? 12.203 -4.881 -11.775 1.00 96.38 95 LEU A N 1
ATOM 668 C CA . LEU A 1 95 ? 13.108 -4.927 -10.623 1.00 96.38 95 LEU A CA 1
ATOM 669 C C . LEU A 1 95 ? 12.389 -4.714 -9.283 1.00 96.38 95 LEU A C 1
ATOM 671 O O . LEU A 1 95 ? 12.660 -5.433 -8.325 1.00 96.38 95 LEU A O 1
ATOM 675 N N . GLY A 1 96 ? 11.509 -3.713 -9.195 1.00 97.69 96 GLY A N 1
ATOM 676 C CA . GLY A 1 96 ? 10.896 -3.309 -7.930 1.00 97.69 96 GLY A CA 1
ATOM 677 C C . GLY A 1 96 ? 9.890 -4.325 -7.404 1.00 97.69 96 GLY A C 1
ATOM 678 O O . GLY A 1 96 ? 9.918 -4.637 -6.216 1.00 97.69 96 GLY A O 1
ATOM 679 N N . ASP A 1 97 ? 9.055 -4.887 -8.280 1.00 98.44 97 ASP A N 1
ATOM 680 C CA . ASP A 1 97 ? 7.982 -5.794 -7.866 1.00 98.44 97 ASP A CA 1
ATOM 681 C C . ASP A 1 97 ? 8.524 -7.092 -7.228 1.00 98.44 97 ASP A C 1
ATOM 683 O O . ASP A 1 97 ? 8.039 -7.457 -6.155 1.00 98.44 97 ASP A O 1
ATOM 687 N N . PRO A 1 98 ? 9.561 -7.772 -7.774 1.00 98.19 98 PRO A N 1
ATOM 688 C CA . PRO A 1 98 ? 10.174 -8.914 -7.088 1.00 98.19 98 PRO A CA 1
ATOM 689 C C . PRO A 1 98 ? 10.806 -8.565 -5.733 1.00 98.19 98 PRO A C 1
ATOM 691 O O . PRO A 1 98 ? 10.741 -9.368 -4.797 1.00 98.19 98 PRO A O 1
ATOM 694 N N . ILE A 1 99 ? 11.411 -7.378 -5.606 1.00 98.25 99 ILE A N 1
ATOM 695 C CA . ILE A 1 99 ? 12.020 -6.913 -4.350 1.00 98.25 99 ILE A CA 1
ATOM 696 C C . ILE A 1 99 ? 10.941 -6.703 -3.283 1.00 98.25 99 ILE A C 1
ATOM 698 O O . ILE A 1 99 ? 11.077 -7.210 -2.167 1.00 98.25 99 ILE A O 1
ATOM 702 N N . GLU A 1 100 ? 9.853 -6.020 -3.638 1.00 98.69 100 GLU A N 1
ATOM 703 C CA . GLU A 1 100 ? 8.718 -5.801 -2.743 1.00 98.69 100 GLU A CA 1
ATOM 704 C C . GLU A 1 100 ? 8.031 -7.116 -2.363 1.00 98.69 100 GLU A C 1
ATOM 706 O O . GLU A 1 100 ? 7.816 -7.378 -1.180 1.00 98.69 100 GLU A O 1
ATOM 711 N N . ALA A 1 101 ? 7.757 -7.991 -3.335 1.00 98.19 101 ALA A N 1
ATOM 712 C CA . ALA A 1 101 ? 7.139 -9.288 -3.074 1.00 98.19 101 ALA A CA 1
ATOM 713 C C . ALA A 1 101 ? 7.981 -10.137 -2.109 1.00 98.19 101 ALA A C 1
ATOM 715 O O . ALA A 1 101 ? 7.442 -10.750 -1.190 1.00 98.19 101 ALA A O 1
ATOM 716 N N . THR A 1 102 ? 9.309 -10.123 -2.256 1.00 98.19 102 THR A N 1
ATOM 717 C CA . THR A 1 102 ? 1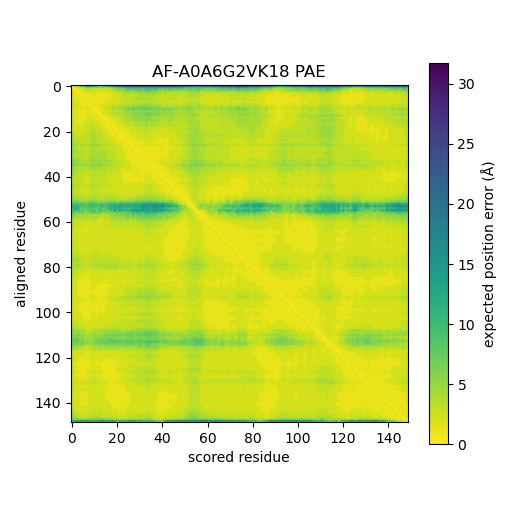0.219 -10.836 -1.347 1.00 98.19 102 THR A CA 1
ATOM 718 C C . THR A 1 102 ? 10.191 -10.242 0.064 1.00 98.19 102 THR A C 1
ATOM 720 O O . THR A 1 102 ? 10.177 -10.985 1.045 1.00 98.19 102 THR A O 1
ATOM 723 N N . ALA A 1 103 ? 10.146 -8.911 0.195 1.00 98.44 103 ALA A N 1
ATOM 724 C CA . ALA A 1 103 ? 10.031 -8.247 1.493 1.00 98.44 103 ALA A CA 1
ATOM 725 C C . ALA A 1 103 ? 8.701 -8.566 2.197 1.00 98.44 103 ALA A C 1
ATOM 727 O O . ALA A 1 103 ? 8.690 -8.844 3.400 1.00 98.44 103 ALA A O 1
ATOM 728 N N . LEU A 1 104 ? 7.595 -8.589 1.449 1.00 98.31 104 LEU A N 1
ATOM 729 C CA . LEU A 1 104 ? 6.277 -8.975 1.955 1.00 98.31 104 LEU A CA 1
ATOM 730 C C . LEU A 1 104 ? 6.230 -10.457 2.344 1.00 98.31 104 LEU A C 1
ATOM 732 O O . LEU A 1 104 ? 5.725 -10.790 3.413 1.00 98.31 104 LEU A O 1
ATOM 736 N N . LEU A 1 105 ? 6.810 -11.350 1.539 1.00 97.12 105 LEU A N 1
ATOM 737 C CA . LEU A 1 105 ? 6.905 -12.776 1.867 1.00 97.12 105 LEU A CA 1
ATOM 738 C C . LEU A 1 105 ? 7.718 -13.021 3.142 1.00 97.12 105 LEU A C 1
ATOM 740 O O . LEU A 1 105 ? 7.298 -13.811 3.984 1.00 97.12 105 LEU A O 1
ATOM 744 N N . ALA A 1 106 ? 8.847 -12.329 3.308 1.00 97.88 106 ALA A N 1
ATOM 745 C CA . ALA A 1 106 ? 9.714 -12.459 4.480 1.00 97.88 106 ALA A CA 1
ATOM 746 C C . ALA A 1 106 ? 9.087 -11.920 5.779 1.00 97.88 106 ALA A C 1
ATOM 748 O O . ALA A 1 106 ? 9.550 -12.260 6.863 1.00 97.88 106 ALA A O 1
ATOM 749 N N . THR A 1 107 ? 8.056 -11.074 5.684 1.00 97.50 107 THR A N 1
ATOM 750 C CA . THR A 1 107 ? 7.405 -10.443 6.843 1.00 97.50 107 THR A CA 1
ATOM 751 C C . THR A 1 107 ? 6.007 -10.999 7.081 1.00 97.50 107 THR A C 1
ATOM 753 O O . THR A 1 107 ? 5.751 -11.639 8.098 1.00 97.50 107 THR A O 1
ATOM 756 N N . TYR A 1 108 ? 5.101 -10.781 6.135 1.00 97.62 108 TYR A N 1
ATOM 757 C CA . TYR A 1 108 ? 3.700 -11.178 6.212 1.00 97.62 108 TYR A CA 1
ATOM 758 C C . TYR A 1 108 ? 3.432 -12.607 5.752 1.00 97.62 108 TYR A C 1
ATOM 760 O O . TYR A 1 108 ? 2.423 -13.177 6.154 1.00 97.62 108 TYR A O 1
ATOM 768 N N . GLY A 1 109 ? 4.286 -13.169 4.892 1.00 94.19 109 GLY A N 1
ATOM 769 C CA . GLY A 1 109 ? 4.034 -14.447 4.219 1.00 94.19 109 GLY A CA 1
ATOM 770 C C . GLY A 1 109 ? 4.392 -15.706 5.012 1.00 94.19 109 GLY A C 1
ATOM 771 O O . GLY A 1 109 ? 4.041 -16.796 4.568 1.00 94.19 109 GLY A O 1
ATOM 772 N N . GLN A 1 110 ?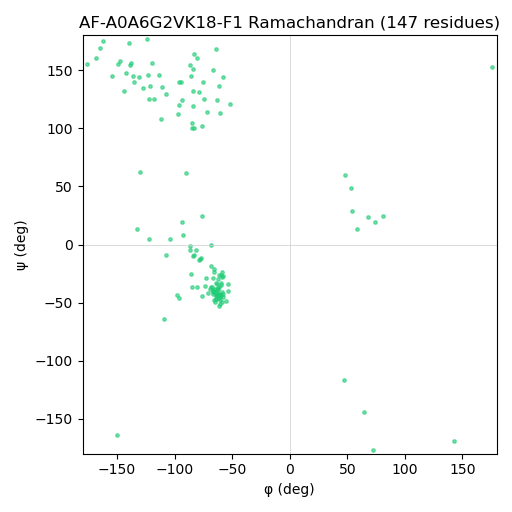 5.080 -15.581 6.150 1.00 93.94 110 GLN A N 1
ATOM 773 C CA . GLN A 1 110 ? 5.499 -16.722 6.974 1.00 93.94 110 GLN A CA 1
ATOM 774 C C . GLN A 1 110 ? 4.409 -17.144 7.968 1.00 93.94 110 GLN A C 1
ATOM 776 O O . GLN A 1 110 ? 3.571 -16.333 8.359 1.00 93.94 110 GLN A O 1
ATOM 781 N N . ASP A 1 111 ? 4.434 -18.418 8.374 1.00 93.50 111 ASP A N 1
ATOM 782 C CA . ASP A 1 111 ? 3.587 -18.993 9.433 1.00 93.50 111 ASP A CA 1
ATOM 783 C C . ASP A 1 111 ? 2.072 -18.783 9.244 1.00 93.50 111 ASP A C 1
ATOM 785 O O . ASP A 1 111 ? 1.297 -18.718 10.203 1.00 93.50 111 ASP A O 1
ATOM 789 N N . ARG A 1 112 ? 1.628 -18.686 7.985 1.00 94.69 112 ARG A N 1
ATOM 790 C CA . ARG A 1 112 ? 0.211 -18.551 7.637 1.00 94.69 112 ARG A CA 1
ATOM 791 C C . ARG A 1 112 ? -0.428 -19.907 7.324 1.00 94.69 112 ARG A C 1
ATOM 793 O O . ARG A 1 112 ? 0.173 -20.706 6.603 1.00 94.69 112 ARG A O 1
ATOM 800 N N . PRO A 1 113 ? -1.671 -20.151 7.771 1.00 93.00 113 PRO A N 1
ATOM 801 C CA . PRO A 1 113 ? -2.483 -21.261 7.282 1.00 93.00 113 PRO A CA 1
ATOM 802 C C . PRO A 1 113 ? -2.688 -21.193 5.762 1.00 93.00 113 PRO A C 1
ATOM 804 O O . PRO A 1 113 ? -2.850 -20.108 5.198 1.00 93.00 113 PRO A O 1
ATOM 807 N N . GLN A 1 114 ? -2.717 -22.351 5.098 1.00 90.81 114 GLN A N 1
ATOM 808 C CA . GLN A 1 114 ? -2.861 -22.442 3.639 1.00 90.81 114 GLN A CA 1
ATOM 809 C C . GLN A 1 114 ? -4.197 -21.868 3.131 1.00 90.81 114 GLN A C 1
ATOM 811 O O . GLN A 1 114 ? -4.266 -21.351 2.019 1.00 90.81 114 GLN A O 1
ATOM 816 N N . ASP A 1 115 ? -5.245 -21.941 3.947 1.00 94.56 115 ASP A N 1
ATOM 817 C CA . ASP A 1 115 ? -6.586 -21.417 3.680 1.00 94.56 115 ASP A CA 1
ATOM 818 C C . ASP A 1 115 ? -6.736 -19.921 4.003 1.00 94.56 115 ASP A C 1
ATOM 820 O O . ASP A 1 115 ? -7.735 -19.309 3.628 1.00 94.56 115 ASP A O 1
ATOM 824 N N . ARG A 1 116 ? -5.733 -19.307 4.645 1.00 93.81 116 ARG A N 1
ATOM 825 C CA . ARG A 1 116 ? -5.709 -17.872 4.957 1.00 93.81 116 ARG A CA 1
ATOM 826 C C . ARG A 1 116 ? -4.392 -17.214 4.517 1.00 93.81 116 ARG A C 1
ATOM 828 O O . ARG A 1 116 ? -3.642 -16.689 5.355 1.00 93.81 116 ARG A O 1
ATOM 835 N N . PRO A 1 117 ? -4.087 -17.218 3.205 1.00 95.50 117 PRO A N 1
ATOM 836 C CA . PRO A 1 117 ? -2.911 -16.537 2.680 1.00 95.50 117 PRO A CA 1
ATOM 837 C C . PRO A 1 117 ? -3.010 -15.021 2.897 1.00 95.50 117 PRO A C 1
ATOM 839 O O . PRO A 1 117 ? -4.053 -14.485 3.271 1.00 95.50 117 PRO A O 1
ATOM 842 N N . LEU A 1 118 ? -1.903 -14.318 2.675 1.00 97.25 118 LEU A N 1
ATOM 843 C CA . LEU A 1 118 ? -1.922 -12.861 2.609 1.00 97.25 118 LEU A CA 1
ATOM 844 C C . LEU A 1 118 ? -2.541 -12.435 1.275 1.00 97.25 118 LEU A C 1
ATOM 846 O O . LEU A 1 118 ? -2.045 -12.830 0.218 1.00 97.25 118 LEU A O 1
ATOM 850 N N . LEU A 1 119 ? -3.584 -11.610 1.311 1.00 97.00 119 LEU A N 1
ATOM 851 C CA . LEU A 1 119 ? -4.135 -11.009 0.100 1.00 97.00 119 LEU A CA 1
ATOM 852 C C . LEU A 1 119 ? -3.262 -9.824 -0.330 1.00 97.00 119 LEU A C 1
ATOM 854 O O . LEU A 1 119 ? -2.931 -8.959 0.478 1.00 97.00 119 LEU A O 1
ATOM 858 N N . LEU A 1 120 ? -2.890 -9.771 -1.606 1.00 97.62 120 LEU A N 1
ATOM 859 C CA . LEU A 1 120 ? -1.987 -8.756 -2.145 1.00 97.62 120 LEU A CA 1
ATOM 860 C C . LEU A 1 120 ? -2.610 -8.071 -3.360 1.00 97.62 120 LEU A C 1
ATOM 862 O O . LEU A 1 120 ? -3.118 -8.732 -4.264 1.00 97.62 120 LEU A O 1
ATOM 866 N N . GLY A 1 121 ? -2.526 -6.744 -3.416 1.00 98.12 121 GLY A N 1
ATOM 867 C CA . GLY A 1 121 ? -2.901 -5.987 -4.606 1.00 98.12 121 GLY A CA 1
ATOM 868 C C . GLY A 1 121 ? -2.329 -4.575 -4.610 1.00 98.12 121 GLY A C 1
ATOM 869 O O . GLY A 1 121 ? -1.717 -4.146 -3.640 1.00 98.12 121 GLY A O 1
ATOM 870 N N . SER A 1 122 ? -2.543 -3.841 -5.704 1.00 98.75 122 SER A N 1
ATOM 871 C CA . SER A 1 122 ? -2.203 -2.417 -5.790 1.00 98.75 122 SER A CA 1
ATOM 872 C C . SER A 1 122 ? -3.228 -1.653 -6.624 1.00 98.75 122 SER A C 1
ATOM 874 O O . SER A 1 122 ? -3.564 -2.059 -7.741 1.00 98.75 122 SER A O 1
ATOM 876 N N . VAL A 1 123 ? -3.702 -0.522 -6.101 1.00 98.69 123 VAL A N 1
ATOM 877 C CA . VAL A 1 123 ? -4.615 0.416 -6.772 1.00 98.69 123 VAL A CA 1
ATOM 878 C C . VAL A 1 123 ? -4.019 0.964 -8.069 1.00 98.69 123 VAL A C 1
ATOM 880 O O . VAL A 1 123 ? -4.750 1.339 -8.985 1.00 98.69 123 VAL A O 1
ATOM 883 N N . LYS A 1 124 ? -2.684 0.956 -8.199 1.00 98.75 124 LYS A N 1
ATOM 884 C CA . LYS A 1 124 ? -1.986 1.444 -9.396 1.00 98.75 124 LYS A CA 1
ATOM 885 C C . LYS A 1 124 ? -2.351 0.657 -10.651 1.00 98.75 124 LYS A C 1
ATOM 887 O O . LYS A 1 124 ? -2.320 1.217 -11.742 1.00 98.75 124 LYS A O 1
ATOM 892 N N . SER A 1 125 ? -2.756 -0.605 -10.509 1.00 98.19 125 SER A N 1
ATOM 893 C CA . SER A 1 125 ? -3.255 -1.408 -11.633 1.00 98.19 125 SER A CA 1
ATOM 894 C C . SER A 1 125 ? -4.571 -0.882 -12.230 1.00 98.19 125 SER A C 1
ATOM 896 O O . SER A 1 125 ? -4.872 -1.165 -13.390 1.00 98.19 125 SER A O 1
ATOM 898 N N . ASN A 1 126 ? -5.326 -0.080 -11.469 1.00 98.44 126 ASN A N 1
ATOM 899 C CA . ASN A 1 126 ? -6.591 0.523 -11.883 1.00 98.44 126 ASN A CA 1
ATOM 900 C C . ASN A 1 126 ? -6.425 1.968 -12.370 1.00 98.44 126 ASN A C 1
ATOM 902 O O . ASN A 1 126 ? -7.038 2.340 -13.365 1.00 98.44 126 ASN A O 1
ATOM 906 N N . ILE A 1 127 ? -5.625 2.776 -11.662 1.00 98.25 127 ILE A N 1
ATOM 907 C CA . ILE A 1 127 ? -5.565 4.239 -11.869 1.00 98.25 127 ILE A CA 1
ATOM 908 C C . ILE A 1 127 ? -4.169 4.773 -12.225 1.00 98.25 127 ILE A C 1
ATOM 910 O O . ILE A 1 127 ? -3.974 5.983 -12.313 1.00 98.25 127 ILE A O 1
ATOM 914 N N . GLY A 1 128 ? -3.183 3.893 -12.405 1.00 98.31 128 GLY A N 1
ATOM 915 C CA . GLY A 1 128 ? -1.786 4.282 -12.591 1.00 98.31 128 GLY A CA 1
ATOM 916 C C . GLY A 1 128 ? -1.123 4.791 -11.307 1.00 98.31 128 GLY A C 1
ATOM 917 O O . GLY A 1 128 ? -1.687 4.781 -10.210 1.00 98.31 128 GLY A O 1
ATOM 918 N N . HIS A 1 129 ? 0.129 5.219 -11.425 1.00 98.56 129 HIS A N 1
ATOM 919 C CA . HIS A 1 129 ? 0.895 5.791 -10.332 1.00 98.56 129 HIS A CA 1
ATOM 920 C C . HIS A 1 129 ? 0.596 7.285 -10.197 1.00 98.56 129 HIS A C 1
ATOM 922 O O . HIS A 1 129 ? 1.203 8.115 -10.868 1.00 98.56 129 HIS A O 1
ATOM 928 N N . THR A 1 130 ? -0.256 7.631 -9.232 1.00 98.44 130 THR A N 1
ATOM 929 C CA . THR A 1 130 ? -0.666 9.013 -8.905 1.00 98.44 130 THR A CA 1
ATOM 930 C C . THR A 1 130 ? 0.389 9.823 -8.139 1.00 98.44 130 THR A C 1
ATOM 932 O O . THR A 1 130 ? 0.077 10.757 -7.402 1.00 98.44 130 THR A O 1
ATOM 935 N N . GLN A 1 131 ? 1.661 9.440 -8.285 1.00 97.69 131 GLN A N 1
ATOM 936 C CA . GLN A 1 131 ? 2.822 10.077 -7.660 1.00 97.69 131 GLN A CA 1
ATOM 937 C C . GLN A 1 131 ? 2.609 10.339 -6.155 1.00 97.69 131 GLN A C 1
ATOM 939 O O . GLN A 1 131 ? 2.420 9.390 -5.39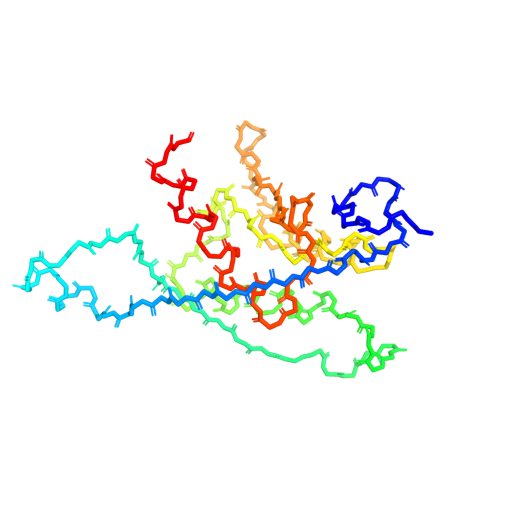0 1.00 97.69 131 GLN A O 1
ATOM 944 N N . ALA A 1 132 ? 2.608 11.606 -5.730 1.00 97.25 132 ALA A N 1
ATOM 945 C CA . ALA A 1 132 ? 2.438 12.018 -4.338 1.00 97.25 132 ALA A CA 1
ATOM 946 C C . ALA A 1 132 ? 1.098 11.568 -3.723 1.00 97.25 132 ALA A C 1
ATOM 948 O O . ALA A 1 132 ? 1.019 11.357 -2.514 1.00 97.25 132 ALA A O 1
ATOM 949 N N . ALA A 1 133 ? 0.059 11.361 -4.537 1.00 98.44 133 ALA A N 1
ATOM 950 C CA . ALA A 1 133 ? -1.246 10.896 -4.076 1.00 98.44 133 ALA A CA 1
ATOM 951 C C . ALA A 1 133 ? -1.363 9.360 -3.985 1.00 98.44 133 ALA A C 1
ATOM 953 O O . ALA A 1 133 ? -2.398 8.849 -3.551 1.00 98.44 133 ALA A O 1
ATOM 954 N N . ALA A 1 134 ? -0.322 8.598 -4.348 1.00 98.56 134 ALA A N 1
ATOM 955 C CA . ALA A 1 134 ? -0.399 7.135 -4.389 1.00 98.56 134 ALA A CA 1
ATOM 956 C C . ALA A 1 134 ? -0.677 6.516 -3.011 1.00 98.56 134 ALA A C 1
ATOM 958 O O . ALA A 1 134 ? -1.441 5.557 -2.911 1.00 98.56 134 ALA A O 1
ATOM 959 N N . GLY A 1 135 ? -0.093 7.081 -1.948 1.00 98.38 135 GLY A N 1
ATOM 960 C CA . GLY A 1 135 ? -0.311 6.604 -0.582 1.00 98.38 135 GLY A CA 1
ATOM 961 C C . GLY A 1 135 ? -1.760 6.781 -0.124 1.00 98.38 135 GLY A C 1
ATOM 962 O O . GLY A 1 135 ? -2.381 5.829 0.341 1.00 98.38 135 GLY A O 1
ATOM 963 N N . VAL A 1 136 ? -2.332 7.978 -0.307 1.00 98.62 136 VAL A N 1
ATOM 964 C CA . VAL A 1 136 ? -3.714 8.255 0.125 1.00 98.62 136 VAL A CA 1
ATOM 965 C C . VAL A 1 136 ? -4.743 7.469 -0.691 1.00 98.62 136 VAL A C 1
ATOM 967 O O . VAL A 1 136 ? -5.708 6.970 -0.115 1.00 98.62 136 VAL A O 1
ATOM 970 N N . ALA A 1 137 ? -4.509 7.273 -1.993 1.00 98.75 137 ALA A N 1
ATOM 971 C CA . ALA A 1 137 ? -5.363 6.428 -2.827 1.00 98.75 137 ALA A CA 1
ATOM 972 C C . ALA A 1 137 ? -5.391 4.972 -2.326 1.00 98.75 137 ALA A C 1
ATOM 974 O O . ALA A 1 137 ? -6.463 4.372 -2.229 1.00 98.75 137 ALA A O 1
ATOM 975 N N . GLY A 1 138 ? -4.231 4.425 -1.942 1.00 98.69 138 GLY A N 1
ATOM 976 C CA . GLY A 1 138 ? -4.133 3.087 -1.357 1.00 98.69 138 GLY A CA 1
ATOM 977 C C . GLY A 1 138 ? -4.866 2.965 -0.016 1.00 98.69 138 GLY A C 1
ATOM 978 O O . GLY A 1 138 ? -5.628 2.019 0.192 1.00 98.69 138 GLY A O 1
ATOM 979 N N . VAL A 1 139 ? -4.721 3.958 0.871 1.00 98.56 139 VAL A N 1
ATOM 980 C CA . VAL A 1 139 ? -5.463 3.993 2.145 1.00 98.56 139 VAL A CA 1
ATOM 981 C C . VAL A 1 139 ? -6.973 4.020 1.898 1.00 98.56 139 VAL A C 1
ATOM 983 O O . VAL A 1 139 ? -7.701 3.226 2.489 1.00 98.56 139 VAL A O 1
ATOM 986 N N . MET A 1 140 ? -7.453 4.881 0.996 1.00 98.56 140 MET A N 1
ATOM 987 C CA . MET A 1 140 ? -8.878 4.959 0.655 1.00 98.56 140 MET A CA 1
ATOM 988 C C . MET A 1 140 ? -9.408 3.636 0.097 1.00 98.56 140 MET A C 1
ATOM 990 O O . MET A 1 140 ? -10.469 3.186 0.531 1.00 98.56 140 MET A O 1
ATOM 994 N N . LYS A 1 141 ? -8.659 2.977 -0.801 1.00 98.56 141 LYS A N 1
ATOM 995 C CA . LYS A 1 141 ? -9.010 1.643 -1.308 1.00 98.56 141 LYS A CA 1
ATOM 996 C C . LYS A 1 141 ? -9.199 0.652 -0.159 1.00 98.56 141 LYS A C 1
ATOM 998 O O . LYS A 1 141 ? -10.213 -0.036 -0.129 1.00 98.56 141 LYS A O 1
ATOM 1003 N N . MET A 1 142 ? -8.259 0.586 0.785 1.00 98.56 142 MET A N 1
ATOM 1004 C CA . MET A 1 142 ? -8.339 -0.374 1.891 1.00 98.56 142 MET A CA 1
ATOM 1005 C C . MET A 1 142 ? -9.497 -0.086 2.847 1.00 98.56 142 MET A C 1
ATOM 1007 O O . MET A 1 142 ? -10.176 -1.015 3.277 1.00 98.56 142 MET A O 1
ATOM 1011 N N . VAL A 1 143 ? -9.772 1.187 3.144 1.00 98.31 143 VAL A N 1
ATOM 1012 C CA . VAL A 1 143 ? -10.941 1.574 3.951 1.00 98.31 143 VAL A CA 1
ATOM 1013 C C . VAL A 1 143 ? -12.243 1.163 3.262 1.00 98.31 143 VAL A C 1
ATOM 1015 O O . VAL A 1 143 ? -13.135 0.618 3.910 1.00 98.31 143 VAL A O 1
ATOM 1018 N N . LEU A 1 144 ? -12.351 1.382 1.949 1.00 98.12 144 LEU A N 1
ATOM 1019 C CA . LEU A 1 144 ? -13.524 0.972 1.177 1.00 98.12 144 LEU A CA 1
ATOM 1020 C C . LEU A 1 144 ? -13.657 -0.555 1.108 1.00 98.12 144 LEU A C 1
ATOM 1022 O O . LEU A 1 144 ? -14.760 -1.056 1.293 1.00 98.12 144 LEU A O 1
ATOM 1026 N N . ALA A 1 145 ? -12.559 -1.292 0.921 1.00 97.19 145 ALA A N 1
ATOM 1027 C CA . ALA A 1 145 ? -12.573 -2.755 0.934 1.00 97.19 145 ALA A CA 1
ATOM 1028 C C . ALA A 1 145 ? -13.091 -3.302 2.276 1.00 97.19 145 ALA A C 1
ATOM 1030 O O . ALA A 1 145 ? -14.048 -4.064 2.299 1.00 97.19 145 ALA A O 1
ATOM 1031 N N . MET A 1 146 ? -12.561 -2.828 3.412 1.00 95.56 146 MET A N 1
ATOM 1032 C CA . MET A 1 146 ? -13.046 -3.247 4.739 1.00 95.56 146 MET A CA 1
ATOM 1033 C C . MET A 1 146 ? -14.527 -2.922 4.969 1.00 95.56 146 MET A C 1
ATOM 1035 O O . MET A 1 146 ? -15.223 -3.654 5.668 1.00 95.56 146 MET A O 1
ATOM 1039 N N . ARG A 1 147 ? -15.018 -1.817 4.398 1.00 95.88 147 ARG A N 1
ATOM 1040 C CA . ARG A 1 147 ? -16.421 -1.412 4.524 1.00 95.88 147 ARG A CA 1
ATOM 1041 C C . ARG A 1 147 ? -17.369 -2.287 3.702 1.00 95.88 147 ARG A C 1
ATOM 1043 O O . ARG A 1 147 ? -18.541 -2.389 4.063 1.00 95.88 147 ARG A O 1
ATOM 1050 N N . HIS A 1 148 ? -16.891 -2.855 2.598 1.00 95.88 148 HIS A N 1
ATOM 1051 C CA . HIS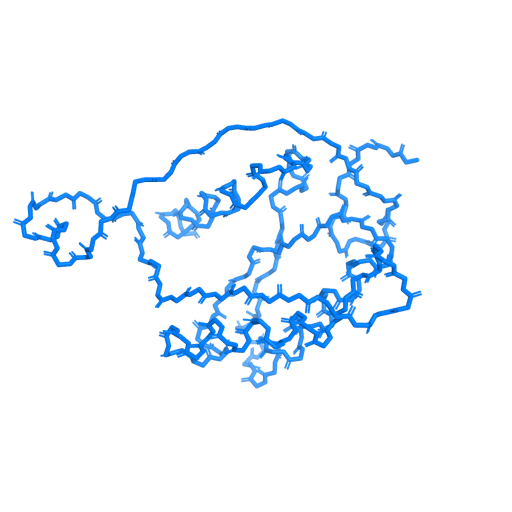 A 1 148 ? -17.722 -3.566 1.629 1.00 95.88 148 HIS A CA 1
ATOM 1052 C C . HIS A 1 148 ? -17.548 -5.092 1.632 1.00 95.88 148 HIS A C 1
ATOM 1054 O O . HIS A 1 148 ? -18.394 -5.762 1.040 1.00 95.88 148 HIS A O 1
ATOM 1060 N N . GLY A 1 149 ? -16.560 -5.624 2.360 1.00 80.06 149 GLY A N 1
ATOM 1061 C CA . GLY A 1 149 ? -16.261 -7.062 2.408 1.00 80.06 149 GLY A CA 1
ATOM 1062 C C . GLY A 1 149 ? -15.664 -7.577 1.105 1.00 80.06 149 GLY A C 1
ATOM 1063 O O . GLY A 1 149 ? -15.764 -8.804 0.898 1.00 80.06 149 GLY A O 1
#

Nearest PDB structures (foldseek):
  7s6c-assembly1_B  TM=9.918E-01  e=3.272E-17  Saccharopolyspora erythraea
  7s6d-assembly1_A  TM=9.953E-01  e=1.465E-16  Saccharopolyspora erythraea
  7s6d-assembly1_B  TM=9.942E-01  e=1.373E-16  Saccharopolyspora erythraea
  6c9u-assembly1_A  TM=9.938E-01  e=1.670E-16  Saccharopolyspora erythraea
  2qo3-assembly1_A  TM=9.888E-01  e=2.313E-16  Saccharopolyspora erythraea

Solvent-accessible surface area (backbone atoms only — not comparable to full-atom values): 8777 Å² total; per-residue (Å²): 122,92,61,50,13,36,47,79,41,97,82,25,68,30,66,6,78,34,79,64,82,74,87,82,90,84,71,59,67,71,54,32,61,75,72,69,48,88,78,82,76,78,87,62,47,68,62,82,82,68,58,75,91,53,99,37,99,87,49,83,38,38,70,43,51,35,52,34,51,52,45,18,30,58,56,38,74,48,61,46,71,79,52,59,66,45,77,46,81,32,49,3,29,73,67,57,27,62,37,51,52,50,24,45,40,77,53,46,55,51,97,52,56,88,92,56,58,66,43,76,49,37,65,23,56,79,57,22,46,19,65,90,31,40,63,54,53,39,51,52,50,51,46,50,46,72,73,71,110